Protein AF-A0A8S3GW03-F1 (afdb_monomer)

Mean predicted aligned error: 4.22 Å

InterPro domains:
  IPR026983 Dynein heavy chain [PTHR46961] (1-99)
  IPR035699 Dynein heavy chain, hydrolytic ATP-binding dynein motor region [PF12774] (1-99)
  IPR043157 Dynein heavy chain, AAA1 domain, small subdomain [G3DSA:1.10.8.710] (1-68)

Organism: NCBI:txid392030

Foldseek 3Di:
DDDPDPVLVVQLVVQLVVQCVVPVPDDSLLSSLQSVCLLCVLVDDPVCVVVVVVVSCVV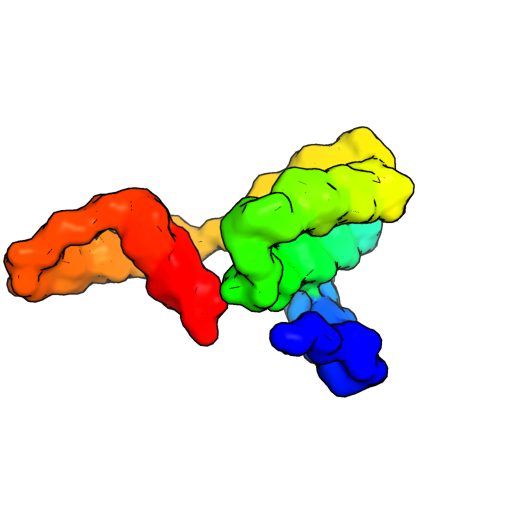RPPDDHDHDDDVVQLVVQCVVCVVVVHDSDPVVSSNVVSD

pLDDT: mean 91.47, std 3.95, range [79.19, 97.75]

Sequence (99 aa):
HYDWGLRAIKSVLVVAGALRRSDPGRPEDQVLMRALRDFNIPKIVTDDMPVFMGLIGDLFPALDVPRKRNLDFEKLIKQATVDLKLQPEDSFILKVVQL

Radius of gyration: 15.33 Å; Cα contacts (8 Å, |Δi|>4): 54; chains: 1; bounding box: 33×32×41 Å

Structure (mmCIF, N/CA/C/O backbone):
data_AF-A0A8S3GW03-F1
#
_entry.id   AF-A0A8S3GW03-F1
#
loop_
_atom_site.group_PDB
_atom_site.id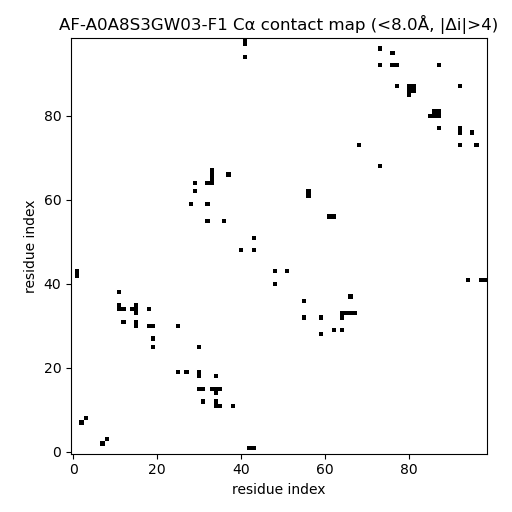
_atom_site.type_symbol
_atom_site.label_atom_id
_atom_site.label_alt_id
_atom_site.label_comp_id
_atom_site.label_asym_id
_atom_site.label_entity_id
_atom_site.label_seq_id
_atom_site.pdbx_PDB_ins_code
_atom_site.Cartn_x
_atom_site.Cartn_y
_atom_site.Cartn_z
_atom_site.occupancy
_atom_site.B_iso_or_equiv
_atom_site.auth_seq_id
_atom_site.auth_comp_id
_atom_site.auth_asym_id
_atom_site.auth_atom_id
_atom_site.pdbx_PDB_model_num
ATOM 1 N N . HIS A 1 1 ? 5.270 16.073 5.494 1.00 79.19 1 HIS A N 1
ATOM 2 C CA . HIS A 1 1 ? 6.415 16.146 4.562 1.00 79.19 1 HIS A CA 1
ATOM 3 C C . HIS A 1 1 ? 6.590 14.770 3.945 1.00 79.19 1 HIS A C 1
ATOM 5 O O . HIS A 1 1 ? 6.643 13.805 4.699 1.00 79.19 1 HIS A O 1
ATOM 11 N N . TYR A 1 2 ? 6.601 14.670 2.617 1.00 85.50 2 TYR A N 1
ATOM 12 C CA . TYR A 1 2 ? 6.799 13.401 1.915 1.00 85.50 2 TYR A CA 1
ATOM 13 C C . TYR A 1 2 ? 8.294 13.125 1.732 1.00 85.50 2 TYR A C 1
ATOM 15 O O . TYR A 1 2 ? 9.025 14.009 1.292 1.00 85.50 2 TYR A O 1
ATOM 23 N N . ASP A 1 3 ? 8.744 11.913 2.064 1.00 82.94 3 ASP A N 1
ATOM 24 C CA . ASP A 1 3 ? 10.129 11.483 1.840 1.00 82.94 3 ASP A CA 1
ATOM 25 C C . ASP A 1 3 ? 10.254 10.784 0.481 1.00 82.94 3 ASP A C 1
ATOM 27 O O . ASP A 1 3 ? 9.913 9.609 0.330 1.00 82.94 3 ASP A O 1
ATOM 31 N N . TRP A 1 4 ? 10.759 11.529 -0.502 1.00 84.56 4 TRP A N 1
ATOM 32 C CA . TRP A 1 4 ? 11.059 11.043 -1.852 1.00 84.56 4 TRP A CA 1
ATOM 33 C C . TRP A 1 4 ? 12.553 10.735 -2.055 1.00 84.56 4 TRP A C 1
ATOM 35 O O . TRP A 1 4 ? 13.019 10.610 -3.187 1.00 84.56 4 TRP A O 1
ATOM 45 N N . GLY A 1 5 ? 13.340 10.643 -0.978 1.00 88.44 5 GLY A N 1
ATOM 46 C CA . GLY A 1 5 ? 14.778 10.407 -1.068 1.00 88.44 5 GLY A CA 1
ATOM 47 C C . GLY A 1 5 ? 15.145 9.016 -1.605 1.00 88.44 5 GLY A C 1
ATOM 48 O O . GLY A 1 5 ? 14.366 8.063 -1.561 1.00 88.44 5 GLY A O 1
ATOM 49 N N . LEU A 1 6 ? 16.402 8.848 -2.035 1.00 90.12 6 LEU A N 1
ATOM 50 C CA . LEU A 1 6 ? 16.917 7.583 -2.594 1.00 90.12 6 LEU A CA 1
ATOM 51 C C . LEU A 1 6 ? 16.759 6.373 -1.651 1.00 90.12 6 LEU A C 1
ATOM 53 O O . LEU A 1 6 ? 16.650 5.234 -2.105 1.00 90.12 6 LEU A O 1
ATOM 57 N N . ARG A 1 7 ? 16.719 6.599 -0.330 1.00 89.38 7 ARG A N 1
ATOM 58 C CA . ARG A 1 7 ? 16.471 5.537 0.662 1.00 89.38 7 ARG A CA 1
ATOM 59 C C . ARG A 1 7 ? 15.044 4.986 0.582 1.00 89.38 7 ARG A C 1
ATOM 61 O O . ARG A 1 7 ? 14.858 3.771 0.698 1.00 89.38 7 ARG A O 1
ATOM 68 N N . ALA A 1 8 ? 14.056 5.847 0.342 1.00 87.75 8 ALA A N 1
ATOM 69 C CA . ALA A 1 8 ? 12.676 5.429 0.121 1.00 87.75 8 ALA A CA 1
ATOM 70 C C . ALA A 1 8 ? 12.566 4.612 -1.177 1.00 87.75 8 ALA A C 1
ATOM 72 O O . ALA A 1 8 ? 11.991 3.524 -1.168 1.00 87.75 8 ALA A O 1
ATOM 73 N N . ILE A 1 9 ? 13.228 5.062 -2.250 1.00 89.25 9 ILE A N 1
ATOM 74 C CA . ILE A 1 9 ? 13.275 4.349 -3.539 1.00 89.25 9 ILE A CA 1
ATOM 75 C C . ILE A 1 9 ? 13.898 2.956 -3.383 1.00 89.25 9 ILE A C 1
ATOM 77 O O . ILE A 1 9 ? 13.322 1.965 -3.831 1.00 89.25 9 ILE A O 1
ATOM 81 N N . LYS A 1 10 ? 15.035 2.842 -2.682 1.00 92.06 10 LYS A N 1
ATOM 82 C CA . LYS A 1 10 ? 15.662 1.541 -2.397 1.00 92.06 10 LYS A CA 1
ATOM 83 C C . LYS A 1 10 ? 14.689 0.583 -1.701 1.00 92.06 10 LYS A C 1
ATOM 85 O O . LYS A 1 10 ? 14.656 -0.598 -2.034 1.00 92.06 10 LYS A O 1
ATOM 90 N N . SER A 1 11 ? 13.896 1.083 -0.755 1.00 90.44 11 SER A N 1
ATOM 91 C CA . SER A 1 11 ? 12.923 0.270 -0.015 1.00 90.44 11 SER A CA 1
ATOM 92 C C . SER A 1 11 ? 11.820 -0.272 -0.930 1.00 90.44 11 SER A C 1
ATOM 94 O O . SER A 1 11 ? 11.513 -1.462 -0.870 1.00 90.44 11 SER A O 1
ATOM 96 N N . VAL A 1 12 ? 11.297 0.557 -1.842 1.00 91.44 12 VAL A N 1
ATOM 97 C CA . VAL A 1 12 ? 10.331 0.124 -2.870 1.00 91.44 12 VAL A CA 1
ATOM 98 C C . VAL A 1 12 ? 10.919 -0.985 -3.743 1.00 91.44 12 VAL A C 1
ATOM 100 O O . VAL A 1 12 ? 10.265 -2.004 -3.957 1.00 91.44 12 VAL A O 1
ATOM 103 N N . LEU A 1 13 ? 12.168 -0.8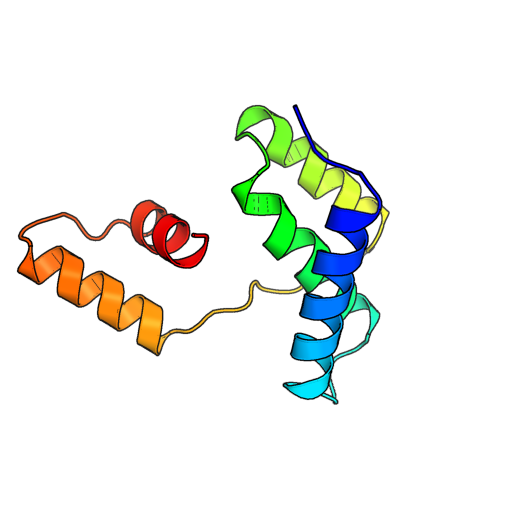38 -4.199 1.00 93.12 13 LEU A N 1
ATOM 104 C CA . LEU A 1 13 ? 12.825 -1.840 -5.048 1.00 93.12 13 LEU A CA 1
ATOM 105 C C . LEU A 1 13 ? 13.042 -3.177 -4.328 1.00 93.12 13 LEU A C 1
ATOM 107 O O . LEU A 1 13 ? 12.861 -4.238 -4.924 1.00 93.12 13 LEU A O 1
ATOM 111 N N . VAL A 1 14 ? 13.383 -3.152 -3.035 1.00 93.62 14 VAL A N 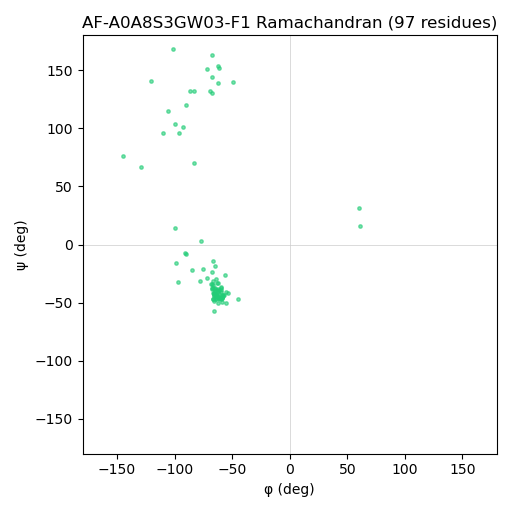1
ATOM 112 C CA . VAL A 1 14 ? 13.496 -4.376 -2.224 1.00 93.62 14 VAL A CA 1
ATOM 113 C C . VAL A 1 14 ? 12.147 -5.101 -2.140 1.00 93.62 14 VAL A C 1
ATOM 115 O O . VAL A 1 14 ? 12.098 -6.320 -2.333 1.00 93.62 14 VAL A O 1
ATOM 118 N N . VAL A 1 15 ? 11.053 -4.364 -1.916 1.00 91.00 15 VAL A N 1
ATOM 119 C CA . VAL A 1 15 ? 9.687 -4.916 -1.893 1.00 91.00 15 VAL A CA 1
ATOM 120 C C . VAL A 1 15 ? 9.291 -5.473 -3.263 1.00 91.00 15 VAL A C 1
ATOM 122 O O . VAL A 1 15 ? 8.804 -6.601 -3.340 1.00 91.00 15 VAL A O 1
ATOM 125 N N . ALA A 1 16 ? 9.559 -4.744 -4.349 1.00 93.06 16 ALA A N 1
ATOM 126 C CA . ALA A 1 16 ? 9.309 -5.202 -5.715 1.00 93.06 16 ALA A CA 1
ATOM 127 C C . ALA A 1 16 ? 10.062 -6.510 -6.019 1.00 93.06 16 ALA A C 1
ATOM 129 O O . ALA A 1 16 ? 9.475 -7.469 -6.520 1.00 93.06 16 ALA A O 1
ATOM 130 N N . GLY A 1 17 ? 11.335 -6.603 -5.622 1.00 94.06 17 GLY A N 1
ATOM 131 C CA . GLY A 1 17 ? 12.127 -7.822 -5.769 1.00 94.06 17 GLY A CA 1
ATOM 132 C C . GLY A 1 17 ? 11.554 -9.009 -4.987 1.00 94.06 17 GLY A C 1
ATOM 133 O O . GLY A 1 17 ? 11.550 -10.136 -5.485 1.00 94.06 17 GLY A O 1
ATOM 134 N N . ALA A 1 18 ? 11.034 -8.778 -3.778 1.00 92.44 18 ALA A N 1
ATOM 135 C CA . ALA A 1 18 ? 10.351 -9.818 -3.008 1.00 92.44 18 ALA A CA 1
ATOM 136 C C . ALA A 1 18 ? 9.047 -10.275 -3.686 1.00 92.44 18 ALA A C 1
ATOM 138 O O . ALA A 1 18 ? 8.795 -11.477 -3.768 1.00 92.44 18 ALA A O 1
ATOM 139 N N . LEU A 1 19 ? 8.257 -9.339 -4.227 1.00 90.50 19 LEU A N 1
ATOM 140 C CA . LEU A 1 19 ? 7.040 -9.648 -4.982 1.00 90.50 19 LEU A CA 1
ATOM 141 C C . LEU A 1 19 ? 7.344 -10.481 -6.232 1.00 90.50 19 LEU A C 1
ATOM 143 O O . LEU A 1 19 ? 6.699 -11.510 -6.432 1.00 90.50 19 LEU A O 1
ATOM 147 N N . ARG A 1 20 ? 8.364 -10.101 -7.012 1.00 93.19 20 ARG A N 1
ATOM 148 C CA . ARG A 1 20 ? 8.800 -10.834 -8.211 1.00 93.19 20 ARG A CA 1
ATOM 149 C C . ARG A 1 20 ? 9.223 -12.267 -7.894 1.00 93.19 20 ARG A C 1
ATOM 151 O O . ARG A 1 20 ? 8.880 -13.176 -8.637 1.00 93.19 20 ARG A O 1
ATOM 158 N N . ARG A 1 21 ? 9.937 -12.491 -6.785 1.00 94.25 21 ARG A N 1
ATOM 159 C CA . ARG A 1 21 ? 10.327 -13.848 -6.357 1.00 94.25 21 ARG A CA 1
ATOM 160 C C . ARG A 1 21 ? 9.137 -14.689 -5.899 1.00 94.25 21 ARG A C 1
ATOM 162 O O . ARG A 1 21 ? 9.141 -15.892 -6.122 1.00 94.25 21 ARG A O 1
ATOM 169 N N . SER A 1 22 ? 8.134 -14.069 -5.272 1.00 90.06 22 SER A N 1
ATOM 170 C CA . SER A 1 22 ? 6.910 -14.769 -4.855 1.00 90.06 22 SER A CA 1
ATOM 171 C C . SER A 1 22 ? 5.952 -15.083 -6.007 1.00 90.06 22 SER A C 1
ATOM 173 O O . SER A 1 22 ? 5.117 -15.968 -5.867 1.00 90.06 22 SER A O 1
ATOM 175 N N . ASP A 1 23 ? 6.062 -14.361 -7.125 1.00 88.44 23 ASP A N 1
ATOM 176 C CA . ASP A 1 23 ? 5.222 -14.529 -8.313 1.00 88.44 23 ASP A CA 1
ATOM 177 C C . ASP A 1 23 ? 6.041 -14.263 -9.597 1.00 88.44 23 ASP A C 1
ATOM 179 O O . ASP A 1 23 ? 5.934 -13.189 -10.202 1.00 88.44 23 ASP A O 1
ATOM 183 N N . PRO A 1 24 ? 6.904 -15.215 -10.014 1.00 89.94 24 PRO A N 1
ATOM 184 C CA . PRO A 1 24 ? 7.797 -15.031 -11.162 1.00 89.94 24 PRO A CA 1
ATOM 185 C C . PRO A 1 24 ? 7.076 -14.930 -12.513 1.00 89.94 24 PRO A C 1
ATOM 187 O O . PRO A 1 24 ? 7.687 -14.540 -13.507 1.00 89.94 24 PRO A O 1
ATOM 190 N N . GLY A 1 25 ? 5.791 -15.289 -12.574 1.00 90.62 25 GLY A N 1
ATOM 191 C CA . GLY A 1 25 ? 4.978 -15.196 -13.787 1.00 90.62 25 GLY A CA 1
ATOM 192 C C . GLY A 1 25 ? 4.356 -13.815 -13.999 1.00 90.62 25 GLY A C 1
ATOM 193 O O . GLY A 1 25 ? 4.031 -13.468 -15.132 1.00 90.62 25 GLY A O 1
ATOM 194 N N . ARG A 1 26 ? 4.210 -13.002 -12.942 1.00 89.69 26 ARG A N 1
ATOM 195 C CA . ARG A 1 26 ? 3.574 -11.683 -13.053 1.00 89.69 26 ARG A CA 1
ATOM 196 C C . ARG A 1 26 ? 4.448 -10.698 -13.848 1.00 89.69 26 ARG A C 1
ATOM 198 O O . ARG A 1 26 ? 5.621 -10.554 -13.500 1.00 89.69 26 ARG A O 1
ATOM 205 N N . PRO A 1 27 ? 3.884 -9.969 -14.830 1.00 92.19 27 PRO A N 1
ATOM 206 C CA . PRO A 1 27 ? 4.580 -8.904 -15.551 1.00 92.19 27 PRO A CA 1
ATOM 207 C C . PRO A 1 27 ? 5.289 -7.900 -14.627 1.00 92.19 27 PRO A C 1
ATOM 209 O O . PRO A 1 27 ? 4.787 -7.552 -13.555 1.00 92.19 27 PRO A O 1
ATOM 212 N N . GLU A 1 28 ? 6.492 -7.477 -15.013 1.00 91.62 28 GLU A N 1
ATOM 213 C CA . GLU A 1 28 ? 7.367 -6.647 -14.174 1.00 91.62 28 GLU A CA 1
ATOM 214 C C . GLU A 1 28 ? 6.783 -5.256 -13.896 1.00 91.62 28 GLU A C 1
ATOM 216 O 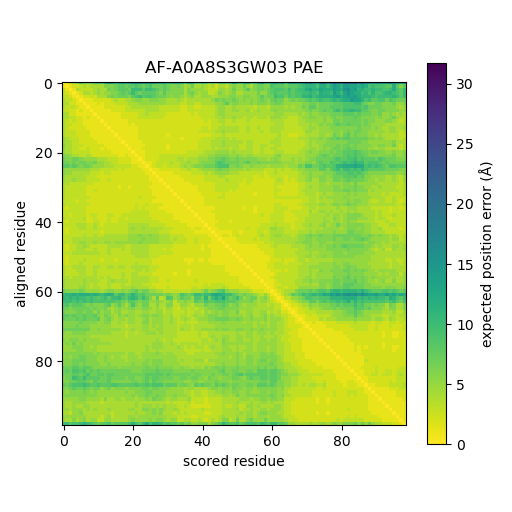O . GLU A 1 28 ? 6.868 -4.765 -12.771 1.00 91.62 28 GLU A O 1
ATOM 221 N N . ASP A 1 29 ? 6.119 -4.666 -14.884 1.00 91.31 29 ASP A N 1
ATOM 222 C CA . ASP A 1 29 ? 5.365 -3.417 -14.769 1.00 91.31 29 ASP A CA 1
ATOM 223 C C . ASP A 1 29 ? 4.277 -3.496 -13.684 1.00 91.31 29 ASP A C 1
ATOM 225 O O . ASP A 1 29 ? 4.185 -2.611 -12.834 1.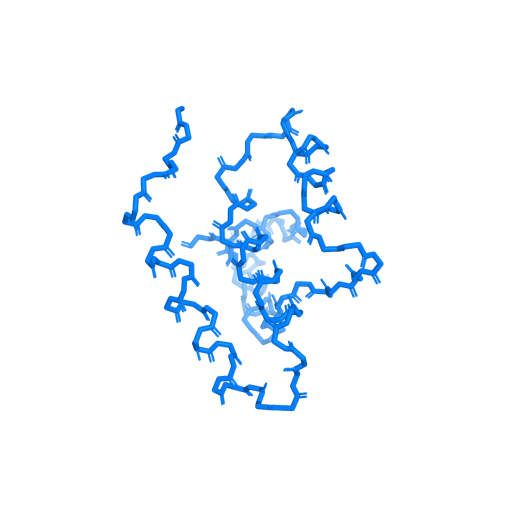00 91.31 29 ASP A O 1
ATOM 229 N N . GLN A 1 30 ? 3.523 -4.597 -13.616 1.00 91.94 30 GLN A N 1
ATOM 230 C CA . GLN A 1 30 ? 2.529 -4.828 -12.566 1.00 91.94 30 GLN A CA 1
ATOM 231 C C . GLN A 1 30 ? 3.169 -5.007 -11.188 1.00 91.94 30 GLN A C 1
ATOM 233 O O . GLN A 1 30 ? 2.607 -4.574 -10.178 1.00 91.94 30 GLN A O 1
ATOM 238 N N . VAL A 1 31 ? 4.330 -5.667 -11.121 1.00 92.56 31 VAL A N 1
ATOM 239 C CA . VAL A 1 31 ? 5.087 -5.820 -9.871 1.00 92.56 31 VAL A CA 1
ATOM 240 C C . VAL A 1 31 ? 5.558 -4.457 -9.368 1.00 92.56 31 VAL A C 1
ATOM 242 O O . VAL A 1 31 ? 5.382 -4.153 -8.185 1.00 92.56 31 VAL A O 1
ATOM 245 N N . LEU A 1 32 ? 6.121 -3.636 -10.255 1.00 91.44 32 LEU A N 1
ATOM 246 C CA . LEU A 1 32 ? 6.643 -2.317 -9.926 1.00 91.44 32 LEU A CA 1
ATOM 247 C C . LEU A 1 32 ? 5.524 -1.351 -9.525 1.00 91.44 32 LEU A C 1
ATOM 249 O O . LEU A 1 32 ? 5.627 -0.716 -8.476 1.00 91.44 32 LEU A O 1
ATOM 253 N N . MET A 1 33 ? 4.434 -1.307 -10.296 1.00 92.75 33 MET A N 1
ATOM 254 C CA . MET A 1 33 ? 3.239 -0.517 -9.991 1.00 92.75 33 MET A CA 1
ATOM 255 C C . MET A 1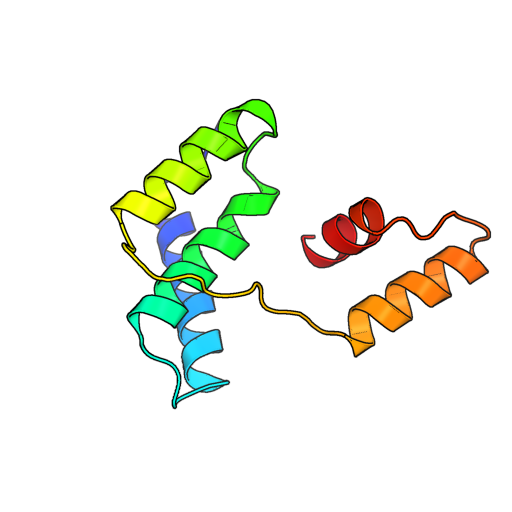 33 ? 2.693 -0.868 -8.608 1.00 92.75 33 MET A C 1
ATOM 257 O O . MET A 1 33 ? 2.511 0.015 -7.768 1.00 92.75 33 MET A O 1
ATOM 261 N N . ARG A 1 34 ? 2.502 -2.167 -8.326 1.00 92.19 34 ARG A N 1
ATOM 262 C CA . ARG A 1 34 ? 1.990 -2.628 -7.030 1.00 92.19 34 ARG A CA 1
ATOM 263 C C . ARG A 1 34 ? 2.925 -2.240 -5.890 1.00 92.19 34 ARG A C 1
ATOM 265 O O . ARG A 1 34 ? 2.451 -1.745 -4.873 1.00 92.19 34 ARG A O 1
ATOM 272 N N . ALA A 1 35 ? 4.230 -2.463 -6.041 1.00 92.19 35 ALA A N 1
ATOM 273 C CA . ALA A 1 35 ? 5.208 -2.122 -5.011 1.00 92.19 35 ALA A CA 1
ATOM 274 C C . ALA A 1 35 ? 5.219 -0.617 -4.719 1.00 92.19 35 ALA A C 1
ATOM 276 O O . ALA A 1 35 ? 5.196 -0.221 -3.556 1.00 92.19 35 ALA A O 1
ATOM 277 N N . LEU A 1 36 ? 5.219 0.215 -5.765 1.00 91.75 36 LEU A N 1
ATOM 278 C CA . LEU A 1 36 ? 5.223 1.667 -5.637 1.00 91.75 36 LEU A CA 1
ATOM 279 C C . LEU A 1 36 ? 3.930 2.176 -4.992 1.00 91.75 36 LEU A C 1
ATOM 281 O O . LEU A 1 36 ? 3.988 2.982 -4.064 1.00 91.75 36 LEU A O 1
ATOM 285 N N . ARG A 1 37 ? 2.771 1.698 -5.452 1.00 92.75 37 ARG A N 1
ATOM 286 C CA . ARG A 1 37 ? 1.468 2.114 -4.932 1.00 92.75 37 ARG A CA 1
ATOM 287 C C . ARG A 1 37 ? 1.286 1.683 -3.479 1.00 92.75 37 ARG A C 1
ATOM 289 O O . ARG A 1 37 ? 1.061 2.527 -2.615 1.00 92.75 37 ARG A O 1
ATOM 296 N N . ASP A 1 38 ? 1.406 0.387 -3.198 1.00 91.69 38 ASP A N 1
ATOM 297 C CA . ASP A 1 38 ? 1.066 -0.174 -1.888 1.00 91.69 38 ASP A CA 1
ATOM 298 C C . ASP A 1 38 ? 2.037 0.325 -0.792 1.00 91.69 38 ASP A C 1
ATOM 300 O O . ASP A 1 38 ? 1.620 0.527 0.345 1.00 91.69 38 ASP A O 1
ATOM 304 N N . PHE A 1 39 ? 3.308 0.604 -1.126 1.00 89.88 39 PHE A N 1
ATOM 305 C CA . PHE A 1 39 ? 4.290 1.169 -0.184 1.00 89.88 39 PHE A CA 1
ATOM 306 C C . PHE A 1 39 ? 4.037 2.643 0.168 1.00 89.88 39 PHE A C 1
ATOM 308 O O . PHE A 1 39 ? 4.429 3.097 1.248 1.00 89.88 39 PHE A O 1
ATOM 315 N N . ASN A 1 40 ? 3.433 3.407 -0.747 1.00 90.50 40 ASN A N 1
ATOM 316 C CA . ASN A 1 40 ? 3.219 4.840 -0.563 1.00 90.50 40 ASN A CA 1
ATOM 317 C C . ASN A 1 40 ? 1.819 5.177 -0.042 1.00 90.50 40 ASN A C 1
ATOM 319 O O . ASN A 1 40 ? 1.721 6.101 0.757 1.00 90.50 40 ASN A O 1
ATOM 323 N N . ILE A 1 41 ? 0.770 4.410 -0.380 1.00 91.50 41 ILE A N 1
ATOM 324 C CA . ILE A 1 41 ? -0.612 4.646 0.095 1.00 91.50 41 ILE A CA 1
ATOM 325 C C . ILE A 1 41 ? -0.702 4.959 1.603 1.00 91.50 41 ILE A C 1
ATOM 327 O O . ILE A 1 41 ? -1.371 5.931 1.949 1.00 91.50 41 ILE A O 1
ATOM 331 N N . PRO A 1 42 ? -0.038 4.221 2.518 1.00 90.25 42 PRO A N 1
ATOM 332 C CA . PRO A 1 42 ? -0.150 4.489 3.955 1.00 90.25 42 PRO A CA 1
ATOM 333 C C . PRO A 1 42 ? 0.419 5.849 4.387 1.00 90.25 42 PRO A C 1
ATOM 335 O O . PRO A 1 42 ? 0.097 6.324 5.474 1.00 90.25 42 PRO A O 1
ATOM 338 N N . LYS A 1 43 ? 1.272 6.456 3.553 1.00 90.19 43 LYS A N 1
ATOM 339 C CA . LYS A 1 43 ? 1.999 7.707 3.814 1.00 90.19 43 LYS A CA 1
ATOM 340 C C . LYS A 1 43 ? 1.337 8.925 3.175 1.00 90.19 43 LYS A C 1
ATOM 342 O O . LYS A 1 43 ? 1.704 10.044 3.523 1.00 90.19 43 LYS A O 1
ATOM 347 N N . ILE A 1 44 ? 0.421 8.714 2.230 1.00 91.94 44 ILE A N 1
ATOM 348 C CA . ILE A 1 44 ? -0.310 9.774 1.533 1.00 91.94 44 ILE A CA 1
ATOM 349 C C . ILE A 1 44 ? -1.501 10.208 2.389 1.00 91.94 44 ILE A C 1
ATOM 351 O O . ILE A 1 44 ? -2.244 9.369 2.903 1.00 91.94 44 ILE A O 1
ATOM 355 N N . VAL A 1 45 ? -1.676 11.521 2.558 1.00 92.00 45 VAL A N 1
ATOM 356 C CA . VAL A 1 45 ? -2.854 12.060 3.253 1.00 92.00 45 VAL A CA 1
ATOM 357 C C . VAL A 1 45 ? -4.095 11.898 2.378 1.00 92.00 45 VAL A C 1
ATOM 359 O O . VAL A 1 45 ? -3.999 11.898 1.153 1.00 92.00 45 VAL A O 1
ATOM 362 N N . THR A 1 46 ? -5.269 11.762 2.993 1.00 91.44 46 THR A N 1
ATOM 363 C CA . THR A 1 46 ? -6.524 11.483 2.273 1.00 91.44 46 THR A CA 1
ATOM 364 C C . THR A 1 46 ? -6.798 12.485 1.148 1.00 91.44 46 THR A C 1
ATOM 366 O O . THR A 1 46 ? -7.166 12.067 0.052 1.00 91.44 46 THR A O 1
ATOM 369 N N . ASP A 1 47 ? -6.547 13.772 1.393 1.00 95.56 47 ASP A N 1
ATOM 370 C CA . ASP A 1 47 ? -6.790 14.856 0.431 1.00 95.56 47 ASP A CA 1
ATOM 371 C C . ASP A 1 47 ? -5.910 14.742 -0.829 1.00 95.56 47 ASP A C 1
ATOM 373 O O . ASP A 1 47 ? -6.347 15.093 -1.923 1.00 95.56 47 ASP A O 1
ATOM 377 N N . ASP A 1 48 ? -4.707 14.172 -0.700 1.00 95.88 48 ASP A N 1
ATOM 378 C CA . ASP A 1 48 ? -3.750 13.997 -1.801 1.00 95.88 48 ASP A CA 1
ATOM 379 C C . ASP A 1 48 ? -3.922 12.653 -2.530 1.00 95.88 48 ASP A C 1
ATOM 381 O O . ASP A 1 48 ? -3.289 12.410 -3.562 1.00 95.88 48 ASP A O 1
ATOM 385 N N . MET A 1 49 ? -4.781 11.760 -2.025 1.00 93.56 49 MET A N 1
ATOM 386 C CA . MET A 1 49 ? -4.983 10.425 -2.595 1.00 93.56 49 MET A CA 1
ATOM 387 C C . MET A 1 49 ? -5.423 10.454 -4.071 1.00 93.56 49 MET A C 1
ATOM 389 O O . MET A 1 49 ? -4.858 9.687 -4.856 1.00 93.56 49 MET A O 1
ATOM 393 N N . PRO A 1 50 ? -6.364 11.321 -4.507 1.00 95.19 50 PRO A N 1
ATOM 394 C CA . PRO A 1 50 ? -6.752 11.389 -5.916 1.00 95.19 50 PRO A CA 1
ATOM 395 C C . PRO A 1 50 ? -5.590 11.803 -6.823 1.00 95.19 50 PRO A C 1
ATOM 397 O O . PRO A 1 50 ? -5.413 11.227 -7.895 1.00 95.19 50 PRO A O 1
ATOM 400 N N . VAL A 1 51 ? -4.763 12.754 -6.373 1.00 95.31 51 VAL A N 1
ATOM 401 C CA . VAL A 1 51 ? -3.588 13.225 -7.119 1.00 95.31 51 VAL A CA 1
ATOM 402 C C . VAL A 1 51 ? -2.551 12.110 -7.226 1.00 95.31 51 VAL A C 1
ATOM 404 O O . VAL A 1 51 ? -2.060 11.827 -8.316 1.00 95.31 51 VAL A O 1
ATOM 407 N N . PHE A 1 52 ? -2.261 11.424 -6.118 1.00 93.88 52 PHE A N 1
ATOM 408 C CA . PHE A 1 52 ? -1.339 10.291 -6.106 1.00 93.88 52 PHE A CA 1
ATOM 409 C C . PHE A 1 52 ? -1.790 9.166 -7.049 1.00 93.88 52 PHE A C 1
ATOM 411 O O . PHE A 1 52 ? -0.986 8.656 -7.827 1.00 93.88 52 PHE A O 1
ATOM 418 N N . MET A 1 53 ? -3.073 8.797 -7.020 1.00 92.62 53 MET A N 1
ATOM 419 C CA . MET A 1 53 ? -3.607 7.760 -7.908 1.00 92.62 53 MET A CA 1
ATOM 420 C C . MET A 1 53 ? -3.605 8.197 -9.378 1.00 92.62 53 MET A C 1
ATOM 422 O O . MET A 1 53 ? -3.339 7.362 -10.240 1.00 92.62 53 MET A O 1
ATOM 426 N N . GLY A 1 54 ? -3.824 9.487 -9.662 1.00 93.56 54 GLY A N 1
ATOM 427 C CA . GLY A 1 54 ? -3.654 10.061 -11.001 1.00 93.56 54 GLY A CA 1
ATOM 428 C C . GLY A 1 54 ? -2.226 9.886 -11.523 1.00 93.56 54 GLY A C 1
ATOM 429 O O . GLY A 1 54 ? -2.033 9.309 -12.587 1.00 93.56 54 GLY A O 1
ATOM 430 N N . LEU A 1 55 ? -1.224 10.250 -10.716 1.00 93.50 55 LEU A N 1
ATOM 431 C CA . LEU A 1 55 ? 0.192 10.071 -11.063 1.00 93.50 55 LEU A CA 1
ATOM 432 C C . LEU A 1 55 ? 0.562 8.600 -11.305 1.00 93.50 55 LEU A C 1
ATOM 434 O O . LEU A 1 55 ? 1.336 8.292 -12.208 1.00 93.50 55 LEU A O 1
ATOM 438 N N . ILE A 1 56 ? 0.014 7.672 -10.513 1.00 92.75 56 ILE A N 1
ATOM 439 C CA . ILE A 1 56 ? 0.201 6.233 -10.752 1.00 92.75 56 ILE A CA 1
ATOM 440 C C . ILE A 1 56 ? -0.413 5.820 -12.096 1.00 92.75 56 ILE A C 1
ATOM 442 O O . ILE A 1 56 ? 0.218 5.060 -12.828 1.00 92.75 56 ILE A O 1
ATOM 446 N N . GLY A 1 57 ? -1.607 6.318 -12.425 1.00 91.94 57 GLY A N 1
ATOM 447 C CA . GLY A 1 57 ? -2.275 6.050 -13.701 1.00 91.94 57 GLY A CA 1
ATOM 448 C C . GLY A 1 57 ? -1.499 6.573 -14.911 1.00 91.94 57 GLY A C 1
ATOM 449 O O . GLY A 1 57 ? -1.419 5.877 -15.920 1.00 91.94 57 GLY A O 1
ATOM 450 N N . ASP A 1 58 ? -0.868 7.742 -14.785 1.00 92.88 58 ASP A N 1
ATOM 451 C CA . ASP A 1 58 ? -0.022 8.323 -15.834 1.00 92.88 58 ASP A CA 1
ATOM 452 C C . ASP A 1 58 ? 1.261 7.504 -16.066 1.00 92.88 58 ASP A C 1
ATOM 454 O O . ASP A 1 58 ? 1.705 7.338 -17.202 1.00 92.88 58 ASP A O 1
ATOM 458 N N . LEU A 1 59 ? 1.860 6.967 -14.994 1.00 91.19 59 LEU A N 1
ATOM 459 C CA . LEU A 1 59 ? 3.083 6.154 -15.063 1.00 91.19 59 LEU A CA 1
ATOM 460 C C . LEU A 1 59 ? 2.831 4.713 -15.530 1.00 91.19 59 LEU A C 1
ATOM 462 O O . LEU A 1 59 ? 3.705 4.102 -16.145 1.00 91.19 59 LEU A O 1
ATOM 466 N N . PHE A 1 60 ? 1.658 4.162 -15.219 1.00 91.44 60 PHE A N 1
ATOM 467 C CA . PHE A 1 60 ? 1.277 2.775 -15.491 1.00 91.44 60 PHE A CA 1
ATOM 468 C C . PHE A 1 60 ? -0.082 2.718 -16.208 1.00 91.44 60 PHE A C 1
ATOM 470 O O . PHE A 1 60 ? -1.070 2.237 -15.639 1.00 91.44 60 PHE A O 1
ATOM 477 N N . PRO A 1 61 ? -0.159 3.216 -17.454 1.00 88.12 61 PRO A N 1
ATOM 478 C CA . PRO A 1 61 ? -1.420 3.328 -18.172 1.00 88.12 61 PRO A CA 1
ATOM 479 C C . PRO A 1 61 ? -2.057 1.953 -18.403 1.00 88.12 61 PRO A C 1
ATOM 481 O O . PRO A 1 61 ? -1.382 0.986 -18.749 1.00 88.12 61 PRO A O 1
ATOM 484 N N . ALA A 1 62 ? -3.380 1.882 -18.229 1.00 81.31 62 ALA A N 1
ATOM 485 C CA . ALA A 1 62 ? -4.202 0.681 -18.425 1.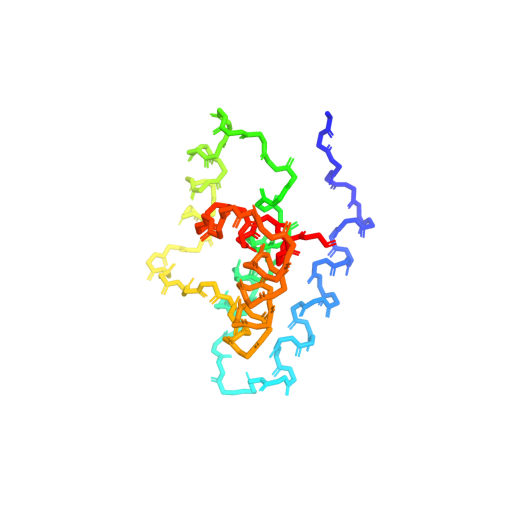00 81.31 62 ALA A CA 1
ATOM 486 C C . ALA A 1 62 ? -3.862 -0.534 -17.529 1.00 81.31 62 ALA A C 1
ATOM 488 O O . ALA A 1 62 ? -4.328 -1.642 -17.797 1.00 81.31 62 ALA A O 1
ATOM 489 N N . LEU A 1 63 ? -3.106 -0.344 -16.441 1.00 82.88 63 LEU A N 1
ATOM 490 C CA . LEU A 1 63 ? -2.838 -1.394 -15.458 1.00 82.88 63 LEU A CA 1
ATOM 491 C C . LEU A 1 63 ? -3.746 -1.254 -14.231 1.00 82.88 63 LEU A C 1
ATOM 493 O O . LEU A 1 63 ? -3.484 -0.452 -13.337 1.00 82.88 63 LEU A O 1
ATOM 497 N N . ASP A 1 64 ? -4.776 -2.098 -14.144 1.00 80.94 64 ASP A N 1
ATOM 498 C CA . ASP A 1 64 ? -5.528 -2.294 -12.901 1.00 80.94 64 ASP A CA 1
ATOM 499 C C . ASP A 1 64 ? -4.991 -3.516 -12.147 1.00 80.94 64 ASP A C 1
ATOM 501 O O . ASP A 1 64 ? -5.309 -4.672 -12.438 1.00 80.94 64 ASP A O 1
ATOM 505 N N . VAL A 1 65 ? -4.094 -3.258 -11.194 1.00 83.50 65 VAL A N 1
ATOM 506 C CA . VAL A 1 65 ? -3.444 -4.306 -10.405 1.00 83.50 65 VAL A CA 1
ATOM 507 C C . VAL A 1 65 ? -4.038 -4.310 -8.997 1.00 83.50 65 VAL A C 1
ATOM 509 O O . VAL A 1 65 ? -3.788 -3.372 -8.237 1.00 83.50 65 VAL A O 1
ATOM 512 N N . PRO A 1 66 ? -4.744 -5.368 -8.555 1.00 85.38 66 PRO A N 1
ATOM 513 C CA . PRO A 1 66 ? -5.320 -5.396 -7.211 1.00 85.38 66 PRO A CA 1
ATOM 514 C C . PRO A 1 66 ? -4.222 -5.327 -6.141 1.00 85.38 66 PRO A C 1
ATOM 516 O O . PRO A 1 66 ? -3.081 -5.730 -6.395 1.00 85.38 66 PRO A O 1
ATOM 519 N N . ARG A 1 67 ? -4.537 -4.819 -4.941 1.00 85.25 67 ARG A N 1
ATOM 520 C CA . ARG A 1 67 ? -3.576 -4.821 -3.820 1.00 85.25 67 ARG A CA 1
ATOM 521 C C . ARG A 1 67 ? -3.193 -6.245 -3.441 1.00 85.25 67 ARG A C 1
ATOM 523 O O . ARG A 1 67 ? -4.002 -7.169 -3.569 1.00 85.25 67 ARG A O 1
ATOM 530 N N . LYS A 1 68 ? -1.988 -6.430 -2.905 1.00 83.06 68 LYS A N 1
ATOM 531 C CA . LYS A 1 68 ? -1.666 -7.707 -2.258 1.00 83.06 68 LYS A CA 1
ATOM 532 C C . LYS A 1 68 ? -2.502 -7.847 -0.983 1.00 83.06 68 LYS A C 1
ATOM 534 O O . LYS A 1 68 ? -2.541 -6.938 -0.157 1.00 83.06 68 LYS A O 1
ATOM 539 N N . ARG A 1 69 ? -3.167 -8.991 -0.823 1.00 87.44 69 ARG A N 1
ATOM 540 C CA . ARG A 1 69 ? -3.933 -9.333 0.382 1.00 87.44 69 ARG A CA 1
ATOM 541 C C . ARG A 1 69 ? -3.383 -10.603 1.001 1.00 87.44 69 ARG A C 1
ATOM 543 O O . ARG A 1 69 ? -3.044 -11.540 0.283 1.00 87.44 69 ARG A O 1
ATOM 550 N N . ASN A 1 70 ? -3.327 -10.622 2.325 1.00 90.56 70 ASN A N 1
ATOM 551 C CA . ASN A 1 70 ? -3.145 -11.837 3.103 1.00 90.56 70 ASN A CA 1
ATOM 552 C C . ASN A 1 70 ? -4.470 -12.101 3.827 1.00 90.56 70 ASN A C 1
ATOM 554 O O . ASN A 1 70 ? -4.750 -11.484 4.851 1.00 90.56 70 ASN A O 1
ATOM 558 N N . LEU A 1 71 ? -5.311 -12.953 3.237 1.00 92.88 71 LEU A N 1
ATOM 559 C CA . LEU A 1 71 ? -6.673 -13.188 3.724 1.00 92.88 71 LEU A CA 1
ATOM 560 C C . LEU A 1 71 ? -6.68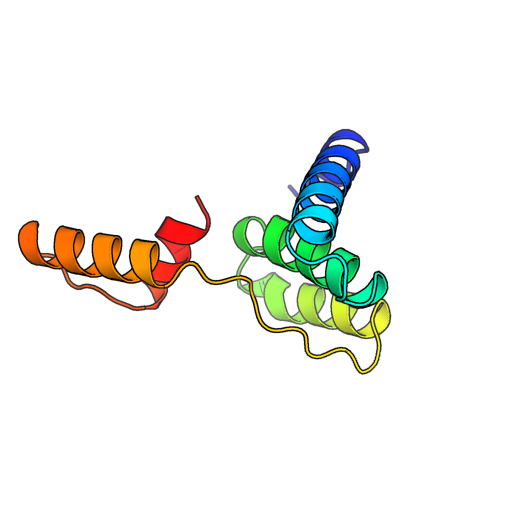7 -13.878 5.091 1.00 92.88 71 LEU A C 1
ATOM 562 O O . LEU A 1 71 ? -7.535 -13.557 5.920 1.00 92.88 71 LEU A O 1
ATOM 566 N N . ASP A 1 72 ? -5.727 -14.767 5.347 1.00 95.12 72 ASP A N 1
ATOM 567 C CA . ASP A 1 72 ? -5.591 -15.429 6.645 1.00 95.12 72 ASP A CA 1
ATOM 568 C C . ASP A 1 72 ? -5.230 -14.416 7.732 1.00 95.12 72 ASP A C 1
ATOM 570 O O . ASP A 1 72 ? -5.828 -14.412 8.807 1.00 95.12 72 ASP A O 1
ATOM 574 N N . PHE A 1 73 ? -4.317 -13.489 7.428 1.00 94.38 73 PHE A N 1
ATOM 575 C CA . PHE A 1 73 ? -3.961 -12.418 8.353 1.00 94.38 73 PHE A CA 1
ATOM 576 C C . PHE A 1 73 ? -5.126 -11.451 8.599 1.00 94.38 73 PHE A C 1
ATOM 578 O O . PHE A 1 73 ? -5.427 -11.137 9.747 1.00 94.38 73 PHE A O 1
ATOM 585 N N . GLU A 1 74 ? -5.844 -11.038 7.551 1.00 95.25 74 GLU A N 1
ATOM 586 C CA . GLU A 1 74 ? -7.043 -10.197 7.689 1.00 95.25 74 GLU A CA 1
ATOM 587 C C . GLU A 1 74 ? -8.131 -10.880 8.537 1.00 95.25 74 GLU A C 1
ATOM 589 O O . GLU A 1 74 ? -8.773 -10.232 9.367 1.00 95.25 74 GLU A O 1
ATOM 594 N N . LYS A 1 75 ? -8.298 -12.202 8.400 1.00 95.88 75 LYS A N 1
ATOM 595 C CA . LYS A 1 75 ? -9.214 -12.995 9.232 1.00 95.88 75 LYS A CA 1
ATOM 596 C C . LYS A 1 75 ? -8.784 -13.014 10.701 1.00 95.88 75 LYS A C 1
ATOM 598 O O . LYS A 1 75 ? -9.637 -12.867 11.574 1.00 95.88 75 LYS A O 1
ATOM 603 N N . LEU A 1 76 ? -7.488 -13.166 10.976 1.00 96.62 76 LEU A N 1
ATOM 604 C CA . LEU A 1 76 ? -6.949 -13.126 12.339 1.00 96.62 76 LEU A CA 1
ATOM 605 C C . LEU A 1 76 ? -7.150 -11.753 12.992 1.00 96.62 76 LEU A C 1
ATOM 607 O O . LEU A 1 76 ? -7.594 -11.694 14.135 1.00 96.62 76 LEU A O 1
ATOM 611 N N . ILE A 1 77 ? -6.905 -10.657 12.263 1.00 96.19 77 ILE A N 1
ATOM 612 C CA . ILE A 1 77 ? -7.160 -9.289 12.752 1.00 96.19 77 ILE A CA 1
ATOM 613 C C . ILE A 1 77 ? -8.638 -9.122 13.108 1.00 96.19 77 ILE A C 1
ATOM 615 O O . ILE A 1 77 ? -8.971 -8.611 14.179 1.00 96.19 77 ILE A O 1
ATOM 619 N N . LYS A 1 78 ? -9.532 -9.579 12.225 1.00 96.50 78 LYS A N 1
ATOM 620 C CA . LYS A 1 78 ? -10.976 -9.512 12.447 1.00 96.50 78 LYS A CA 1
ATOM 621 C C . LYS A 1 78 ? -11.387 -10.270 13.708 1.00 96.50 78 LYS A C 1
ATOM 623 O O . LYS A 1 78 ? -12.134 -9.721 14.514 1.00 96.50 78 LYS A O 1
ATOM 628 N N . GLN A 1 79 ? -10.876 -11.486 13.898 1.00 96.94 79 GLN A N 1
ATOM 629 C CA . GLN A 1 79 ? -11.159 -12.280 15.094 1.00 96.94 79 GLN A CA 1
ATOM 630 C C . GLN A 1 79 ? -10.644 -11.589 16.362 1.00 96.94 79 GLN A C 1
ATOM 632 O O . GLN A 1 79 ? -11.416 -11.376 17.290 1.00 96.94 79 GLN A O 1
ATOM 637 N N . ALA A 1 80 ? -9.382 -11.150 16.369 1.00 97.00 80 ALA A N 1
ATOM 638 C CA . ALA A 1 80 ? -8.782 -10.479 17.521 1.00 97.00 80 ALA A CA 1
ATOM 639 C C . ALA A 1 80 ? -9.536 -9.194 17.908 1.00 97.00 80 ALA A C 1
ATOM 641 O O . ALA A 1 80 ? -9.697 -8.890 19.087 1.00 97.00 80 ALA A O 1
ATOM 642 N N . THR A 1 81 ? -10.044 -8.453 16.920 1.00 97.12 81 THR A N 1
ATOM 643 C CA . THR A 1 81 ? -10.835 -7.233 17.147 1.00 97.12 81 THR A CA 1
ATOM 644 C C . THR A 1 81 ? -12.165 -7.553 17.839 1.00 97.12 81 THR A C 1
ATOM 646 O O . THR A 1 81 ? -12.552 -6.859 18.779 1.00 97.12 81 THR A O 1
ATOM 649 N N . VAL A 1 82 ? -12.837 -8.636 17.431 1.00 97.12 82 VAL A N 1
ATOM 650 C CA . VAL A 1 82 ? -14.070 -9.121 18.077 1.00 97.12 82 VAL A CA 1
ATOM 651 C C . VAL A 1 82 ? -13.796 -9.627 19.495 1.00 97.12 82 VAL A C 1
ATOM 653 O O . VAL A 1 82 ? -14.555 -9.303 20.406 1.00 97.12 82 VAL A O 1
ATOM 656 N N . ASP A 1 83 ? -12.701 -10.361 19.707 1.00 97.75 83 ASP A N 1
ATOM 657 C CA . ASP A 1 83 ? -12.317 -10.884 21.026 1.00 97.75 83 ASP A CA 1
ATOM 658 C C . ASP A 1 83 ? -12.030 -9.748 22.027 1.00 97.75 83 ASP A C 1
ATOM 660 O O . ASP A 1 83 ? -12.363 -9.841 23.210 1.00 97.75 83 ASP A O 1
ATOM 664 N N . LEU A 1 84 ? -11.491 -8.628 21.533 1.00 97.25 84 LEU A N 1
ATOM 665 C CA . LEU A 1 84 ? -11.303 -7.382 22.285 1.00 97.25 84 LEU A CA 1
ATOM 666 C C . LEU A 1 84 ? -12.591 -6.560 22.460 1.00 97.25 84 LEU A C 1
ATOM 668 O O . LEU A 1 84 ? -12.549 -5.483 23.054 1.00 97.25 84 LEU A O 1
ATOM 672 N N . LYS A 1 85 ? -13.737 -7.059 21.981 1.00 97.12 85 LYS A N 1
ATOM 673 C CA . LYS A 1 85 ? -15.045 -6.385 22.010 1.00 97.12 85 LYS A CA 1
ATOM 674 C C . LYS A 1 85 ? -15.061 -5.052 21.248 1.00 97.12 85 LYS A C 1
ATOM 676 O O . LYS A 1 85 ? -15.800 -4.138 21.610 1.00 97.12 85 LYS A O 1
ATOM 681 N N . LEU A 1 86 ? -14.256 -4.946 20.193 1.00 96.56 86 LEU A N 1
ATOM 682 C CA . LEU A 1 86 ? -14.207 -3.804 19.280 1.00 96.56 86 LEU A CA 1
ATOM 683 C C . LEU A 1 86 ? -14.965 -4.108 17.977 1.00 96.56 86 LEU A C 1
ATOM 685 O O . LEU A 1 86 ? -15.330 -5.250 17.693 1.00 96.56 86 LEU A O 1
ATOM 689 N N . GLN A 1 87 ? -15.199 -3.074 17.165 1.00 95.38 87 GLN A N 1
ATOM 690 C CA . GLN A 1 87 ? -15.860 -3.207 15.864 1.00 95.38 87 GLN A CA 1
ATOM 691 C C . GLN A 1 87 ? -14.827 -3.457 14.748 1.00 95.38 87 GLN A C 1
ATOM 693 O O . GLN A 1 87 ? -13.956 -2.615 14.530 1.00 95.38 87 GLN A O 1
ATOM 698 N N . PRO A 1 88 ? -14.899 -4.591 14.024 1.00 93.19 88 PRO A N 1
ATOM 699 C CA . PRO A 1 88 ? -13.961 -4.912 12.952 1.00 93.19 88 PRO A CA 1
ATOM 700 C C . PRO A 1 88 ? -14.362 -4.240 11.632 1.00 93.19 88 PRO A C 1
ATOM 702 O O . PRO A 1 88 ? -14.803 -4.909 10.696 1.00 93.19 88 PRO A O 1
ATOM 705 N N . GLU A 1 89 ? -14.230 -2.917 11.561 1.00 95.62 89 GLU A N 1
ATOM 706 C CA . GLU A 1 89 ? -14.440 -2.173 10.317 1.00 95.62 89 GLU A CA 1
ATOM 707 C C . GLU A 1 89 ? -13.359 -2.496 9.272 1.00 95.62 89 GLU A C 1
ATOM 709 O O . GLU A 1 89 ? -12.180 -2.661 9.597 1.00 95.62 89 GLU A O 1
ATOM 714 N N . ASP A 1 90 ? -13.733 -2.530 7.990 1.00 91.94 90 ASP A N 1
ATOM 715 C CA . ASP A 1 90 ? -12.789 -2.823 6.901 1.00 91.94 90 ASP A CA 1
ATOM 716 C C . ASP A 1 90 ? -11.668 -1.774 6.800 1.00 91.94 90 ASP A C 1
ATOM 718 O O . ASP A 1 90 ? -10.526 -2.106 6.477 1.00 91.94 90 ASP A O 1
ATOM 722 N N . SER A 1 91 ? -11.974 -0.513 7.119 1.00 91.69 91 SER A N 1
ATOM 723 C CA . SER A 1 91 ? -11.013 0.594 7.210 1.00 91.69 91 SER A CA 1
ATOM 724 C C . SER A 1 91 ? -9.952 0.336 8.288 1.00 91.69 91 SER A C 1
ATOM 726 O O . SER A 1 91 ? -8.760 0.545 8.051 1.00 91.69 91 SER A O 1
ATOM 728 N N . PHE A 1 92 ? -10.375 -0.173 9.447 1.00 93.25 92 PHE A N 1
ATOM 729 C CA . PHE A 1 92 ? -9.505 -0.537 10.557 1.00 93.25 92 PHE A CA 1
ATOM 730 C C . PHE A 1 92 ? -8.603 -1.713 10.178 1.00 93.25 92 PHE A C 1
ATOM 732 O O . PHE A 1 92 ? -7.384 -1.620 10.314 1.00 93.25 92 PHE A O 1
ATOM 739 N N . ILE A 1 93 ? -9.174 -2.783 9.613 1.00 93.62 93 ILE A N 1
ATOM 740 C CA . ILE A 1 93 ? -8.406 -3.950 9.152 1.00 93.62 93 ILE A CA 1
ATOM 741 C C . ILE A 1 93 ? -7.373 -3.525 8.103 1.00 93.62 93 ILE A C 1
ATOM 743 O O . ILE A 1 93 ? -6.206 -3.907 8.191 1.00 93.62 93 ILE A O 1
ATOM 747 N N . LEU A 1 94 ? -7.776 -2.695 7.135 1.00 91.88 94 LEU A N 1
ATOM 748 C CA . LEU A 1 94 ? -6.875 -2.167 6.115 1.00 91.88 94 LEU A CA 1
ATOM 749 C C . LEU A 1 94 ? -5.718 -1.385 6.742 1.00 91.88 94 LEU A C 1
ATOM 751 O O . LEU A 1 94 ? -4.577 -1.574 6.328 1.00 91.88 94 LEU A O 1
ATOM 755 N N . LYS A 1 95 ? -5.988 -0.544 7.747 1.00 90.62 95 LYS A N 1
ATOM 756 C CA . LYS A 1 95 ? -4.943 0.210 8.445 1.00 90.62 95 LYS A CA 1
ATOM 757 C C . LYS A 1 95 ? -3.986 -0.690 9.213 1.00 90.62 95 LYS A C 1
ATOM 759 O O . LYS A 1 95 ? -2.788 -0.461 9.126 1.00 90.62 95 LYS A O 1
ATOM 764 N N . VAL A 1 96 ? -4.473 -1.738 9.876 1.00 92.25 96 VAL A N 1
ATOM 765 C CA . VAL A 1 96 ? -3.608 -2.710 10.567 1.00 92.25 96 VAL A CA 1
ATOM 766 C C . VAL A 1 96 ? -2.696 -3.451 9.585 1.00 92.25 96 VAL A C 1
ATOM 768 O O . VAL A 1 96 ? -1.527 -3.656 9.881 1.00 92.25 96 VAL A O 1
ATOM 771 N N . VAL A 1 97 ? -3.192 -3.809 8.396 1.00 90.88 97 VAL A N 1
ATOM 772 C CA . VAL A 1 97 ? -2.380 -4.450 7.341 1.00 90.88 97 VAL A CA 1
ATOM 773 C C . VAL A 1 97 ? -1.321 -3.505 6.751 1.00 90.88 97 VAL A C 1
ATOM 775 O O . VAL A 1 97 ? -0.342 -3.968 6.171 1.00 90.88 97 VAL A O 1
ATOM 778 N N . GLN A 1 98 ? -1.532 -2.193 6.854 1.00 87.62 98 GLN A N 1
ATOM 779 C CA . GLN A 1 98 ? -0.652 -1.156 6.311 1.00 87.62 98 GLN A CA 1
ATOM 780 C C . GLN A 1 98 ? 0.442 -0.678 7.285 1.00 87.62 98 GLN A C 1
ATOM 782 O O . GLN A 1 98 ? 1.287 0.113 6.857 1.00 87.62 98 GLN A O 1
ATOM 787 N N . LEU A 1 99 ? 0.406 -1.106 8.554 1.00 82.69 99 LEU A N 1
ATOM 788 C CA . LEU A 1 99 ? 1.432 -0.828 9.573 1.00 82.69 99 LEU A CA 1
ATOM 789 C C . LEU A 1 99 ? 2.662 -1.727 9.390 1.00 82.69 99 LEU A C 1
ATOM 791 O O . LEU A 1 99 ? 3.781 -1.196 9.567 1.00 82.69 99 LEU A O 1
#

Secondary structure (DSSP, 8-state):
----SHHHHHHHHHHHHHHHHH-TTS-HHHHHHHHHHHHHGGGS-GGGHHHHHHHHHHHSTT---PPP--HHHHHHHHHHHHHTT----HHHHHHHHT-

Solvent-accessible surface area (backbone atoms only — not comparable to full-atom values): 6046 Å² total; per-residue (Å²): 136,86,79,84,47,73,70,50,54,52,52,36,51,54,49,23,53,52,50,38,72,77,39,77,83,59,58,65,68,58,38,46,51,46,27,53,47,67,71,40,56,77,76,53,54,78,89,49,44,66,58,53,53,49,55,49,42,72,76,42,68,95,66,88,69,78,80,92,78,59,67,70,59,53,51,50,52,42,50,53,30,47,76,71,73,48,83,68,44,69,70,57,54,52,50,64,75,62,108

Nearest PDB structures (foldseek):
  8glv-assembly1_Lm  TM=9.840E-01  e=9.593E-08  Chlamydomonas reinhardtii
  7kek-assembly1_C  TM=9.806E-01  e=4.649E-07  Tetrahymena thermophila
  7kek-assembly1_B  TM=9.650E-01  e=4.189E-06  Tetrahymena thermophila
  8glv-assembly1_Mm  TM=9.527E-01  e=2.565E-04  Chlamydomonas reinhardtii
  8j07-assembly1_k9  TM=8.462E-01  e=5.337E-04  Homo sapiens